Protein AF-A0A349B2M0-F1 (afdb_monomer_lite)

Foldseek 3Di:
DDPAQADEDEPVCVVCQVVCVVVNHHYHYDHPDCPDPVRVVVVVVSVCVVPDDD

Structure (mmCIF, N/CA/C/O backbone):
data_AF-A0A349B2M0-F1
#
_entry.id   AF-A0A349B2M0-F1
#
loop_
_atom_site.group_PDB
_atom_site.id
_atom_site.type_symbol
_atom_site.label_atom_id
_atom_site.label_alt_id
_atom_site.label_comp_id
_atom_site.label_asym_id
_atom_site.label_entity_id
_atom_site.label_seq_id
_atom_site.pdbx_PDB_ins_code
_atom_site.Cartn_x
_atom_site.Cartn_y
_atom_site.Cartn_z
_atom_site.occupancy
_atom_site.B_iso_or_equiv
_atom_site.auth_seq_id
_atom_site.auth_comp_id
_atom_site.auth_asym_id
_atom_site.auth_atom_id
_atom_site.pdbx_PDB_model_num
ATOM 1 N N . ARG A 1 1 ? -21.064 5.978 3.408 1.00 50.53 1 ARG A N 1
ATOM 2 C CA . ARG A 1 1 ? -20.748 4.643 2.851 1.00 50.53 1 ARG A CA 1
ATOM 3 C C . ARG A 1 1 ? -19.254 4.637 2.668 1.00 50.53 1 ARG A C 1
ATOM 5 O O . ARG A 1 1 ? -18.781 5.383 1.819 1.00 50.53 1 ARG A O 1
ATOM 12 N N . ASP A 1 2 ? -18.558 3.879 3.496 1.00 70.56 2 ASP A N 1
ATOM 13 C CA . ASP A 1 2 ? -17.105 3.955 3.608 1.00 70.56 2 ASP A CA 1
ATOM 14 C C . ASP A 1 2 ? -16.508 3.255 2.384 1.00 70.56 2 ASP A C 1
ATOM 16 O O . ASP A 1 2 ? -16.825 2.097 2.107 1.00 70.56 2 ASP A O 1
ATOM 20 N N . LEU A 1 3 ? -15.798 4.018 1.546 1.00 81.19 3 LEU A N 1
ATOM 21 C CA . LEU A 1 3 ? -15.409 3.584 0.199 1.00 81.19 3 LEU A CA 1
ATOM 22 C C . LEU A 1 3 ? -14.172 2.674 0.211 1.00 81.19 3 LEU A C 1
ATOM 24 O O . LEU A 1 3 ? -14.052 1.806 -0.650 1.00 81.19 3 LEU A O 1
ATOM 28 N N . ALA A 1 4 ? -13.267 2.881 1.169 1.00 89.31 4 ALA A N 1
ATOM 29 C CA . ALA A 1 4 ? -12.006 2.163 1.295 1.00 89.31 4 ALA A CA 1
ATOM 30 C C . ALA A 1 4 ? -11.650 1.960 2.774 1.00 89.31 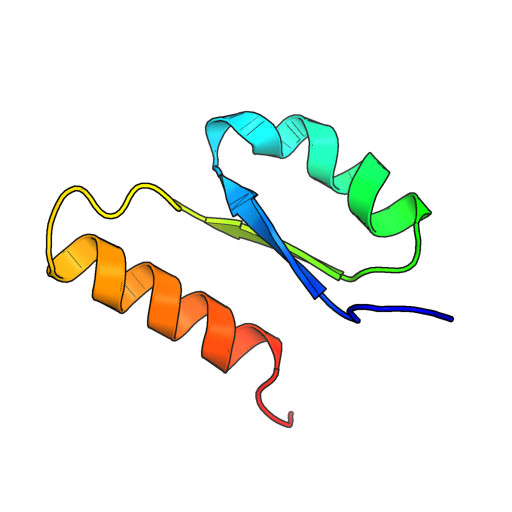4 ALA A C 1
ATOM 32 O O . ALA A 1 4 ? -11.922 2.825 3.598 1.00 89.31 4 ALA A O 1
ATOM 33 N N . ALA A 1 5 ? -11.023 0.824 3.092 1.00 93.56 5 ALA A N 1
ATOM 34 C CA . ALA A 1 5 ? -10.483 0.537 4.426 1.00 93.56 5 ALA A CA 1
ATOM 35 C C . ALA A 1 5 ? -9.014 0.977 4.581 1.00 93.56 5 ALA A C 1
ATOM 37 O O . ALA A 1 5 ? -8.495 1.064 5.692 1.00 93.56 5 ALA A O 1
ATOM 38 N N . THR 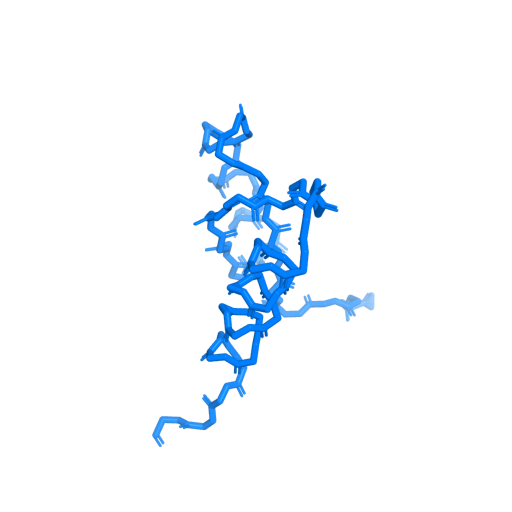A 1 6 ? -8.316 1.221 3.470 1.00 95.62 6 THR A N 1
ATOM 39 C CA . THR A 1 6 ? -6.889 1.556 3.441 1.00 95.62 6 THR A CA 1
ATOM 40 C C . THR A 1 6 ? -6.609 2.507 2.289 1.00 95.62 6 THR A C 1
ATOM 42 O O . THR A 1 6 ? -7.140 2.316 1.193 1.00 95.62 6 THR A O 1
ATOM 45 N N . LEU A 1 7 ? -5.756 3.499 2.529 1.00 96.75 7 LEU A N 1
ATOM 46 C CA . LEU A 1 7 ? -5.251 4.414 1.514 1.00 96.75 7 LEU A CA 1
ATOM 47 C C . LEU A 1 7 ? -3.720 4.345 1.472 1.00 96.75 7 LEU A C 1
ATOM 49 O O . LEU A 1 7 ? -3.053 4.444 2.502 1.00 96.75 7 LEU A O 1
ATOM 53 N N . VAL A 1 8 ? -3.176 4.174 0.268 1.00 97.75 8 VAL A N 1
ATOM 54 C CA . VAL A 1 8 ? -1.734 4.219 0.009 1.00 97.75 8 VAL A CA 1
AT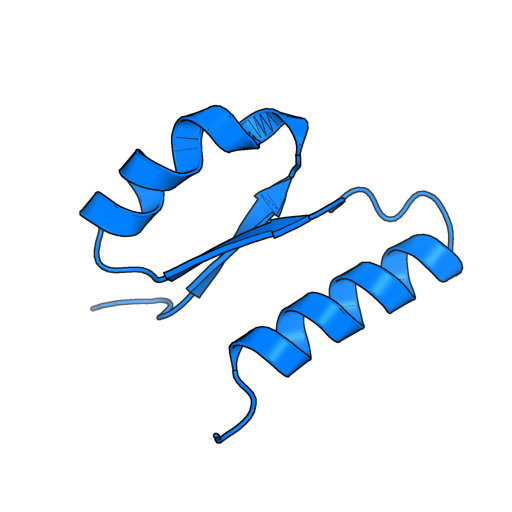OM 55 C C . VAL A 1 8 ? -1.375 5.615 -0.489 1.00 97.75 8 VAL A C 1
ATOM 57 O O . VAL A 1 8 ? -1.980 6.088 -1.451 1.00 97.75 8 VAL A O 1
ATOM 60 N N . ILE A 1 9 ? -0.413 6.268 0.158 1.00 98.06 9 ILE A N 1
ATOM 61 C CA . ILE A 1 9 ? 0.034 7.627 -0.170 1.00 98.06 9 ILE A CA 1
ATOM 62 C C . ILE A 1 9 ? 1.540 7.669 -0.420 1.00 98.06 9 ILE A C 1
ATOM 64 O O . ILE A 1 9 ? 2.279 6.788 0.031 1.00 98.06 9 ILE A O 1
ATOM 68 N N . ASP A 1 10 ? 1.980 8.702 -1.138 1.00 98.38 10 ASP A N 1
ATOM 69 C CA . ASP A 1 10 ? 3.390 8.906 -1.453 1.00 98.38 10 ASP A CA 1
ATOM 70 C C . ASP A 1 10 ? 4.211 9.315 -0.222 1.00 98.38 10 ASP A C 1
ATOM 72 O O . ASP A 1 10 ? 3.694 9.887 0.739 1.00 98.38 10 ASP A O 1
ATOM 76 N N . GLU A 1 11 ? 5.522 9.086 -0.275 1.00 98.25 11 GLU A N 1
ATOM 77 C CA . GLU A 1 11 ? 6.472 9.549 0.743 1.00 98.25 11 GLU A CA 1
ATOM 78 C C . GLU A 1 11 ? 6.439 11.076 0.901 1.00 98.25 11 GLU A C 1
ATOM 80 O O . GLU A 1 11 ? 6.589 11.585 2.013 1.00 98.25 11 GLU A O 1
ATOM 85 N N . ALA A 1 12 ? 6.178 11.810 -0.187 1.00 98.25 12 ALA A N 1
ATOM 86 C CA . ALA A 1 12 ? 5.999 13.261 -0.144 1.00 98.25 12 ALA A CA 1
ATOM 87 C C . ALA A 1 12 ? 4.798 13.700 0.721 1.00 98.25 12 ALA A C 1
ATOM 89 O O . ALA A 1 12 ? 4.809 14.801 1.272 1.00 98.25 12 ALA A O 1
ATOM 90 N N . ASP A 1 13 ? 3.791 12.835 0.880 1.00 98.31 13 ASP A N 1
ATOM 91 C CA . ASP A 1 13 ? 2.577 13.081 1.661 1.00 98.31 13 ASP A CA 1
ATOM 92 C C . ASP A 1 13 ? 2.635 12.468 3.070 1.00 98.31 13 ASP A C 1
ATOM 94 O O . ASP A 1 13 ? 1.650 12.533 3.803 1.00 98.31 13 ASP A O 1
ATOM 98 N N . ALA A 1 14 ? 3.771 11.903 3.500 1.00 98.25 14 ALA A N 1
ATOM 99 C CA . ALA A 1 14 ? 3.888 11.171 4.768 1.00 98.25 14 ALA A CA 1
ATOM 100 C C . ALA A 1 14 ? 3.367 11.950 5.994 1.00 98.25 14 ALA A C 1
ATOM 102 O O . ALA A 1 14 ? 2.790 11.365 6.910 1.00 98.25 14 ALA A O 1
ATOM 103 N N . ALA A 1 15 ? 3.517 13.279 5.998 1.00 98.38 15 ALA A N 1
ATOM 104 C CA . ALA A 1 15 ? 3.031 14.146 7.073 1.00 98.38 15 ALA A CA 1
ATOM 105 C C . ALA A 1 15 ? 1.494 14.174 7.208 1.00 98.38 15 ALA A C 1
ATOM 107 O O . ALA A 1 15 ? 0.984 14.569 8.253 1.00 98.38 15 ALA A O 1
ATOM 108 N N . ARG A 1 16 ? 0.765 13.742 6.175 1.00 98.12 16 ARG A N 1
ATOM 109 C CA . ARG A 1 16 ? -0.702 13.697 6.111 1.00 98.12 16 ARG A CA 1
ATOM 110 C C . ARG A 1 16 ? -1.277 12.335 6.4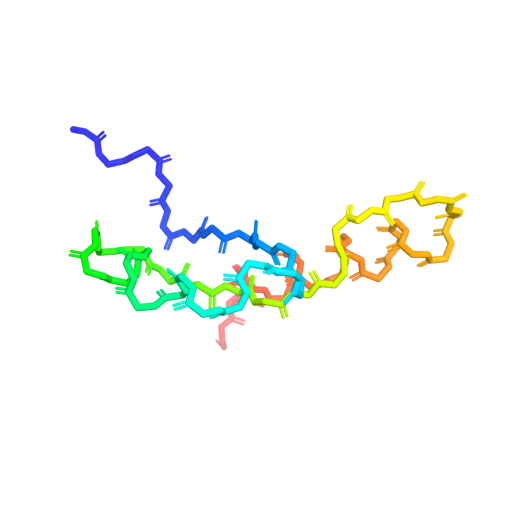99 1.00 98.12 16 ARG A C 1
ATOM 112 O O . ARG A 1 16 ? -2.493 12.191 6.551 1.00 98.12 16 ARG A O 1
ATOM 119 N N . ALA A 1 17 ? -0.440 11.340 6.807 1.00 98.25 17 ALA A N 1
ATOM 120 C CA . ALA A 1 17 ? -0.905 10.033 7.276 1.00 98.25 17 ALA A CA 1
ATOM 121 C C . ALA A 1 17 ? -1.886 10.118 8.471 1.00 98.25 17 ALA A C 1
ATOM 123 O O . ALA A 1 17 ? -2.909 9.433 8.427 1.00 98.25 17 ALA A O 1
ATOM 124 N N . PRO A 1 18 ? -1.687 11.006 9.472 1.00 98.19 18 PRO A N 1
ATOM 125 C CA . PRO A 1 18 ? -2.656 11.164 10.558 1.00 98.19 18 PRO A CA 1
ATOM 126 C C . PRO A 1 18 ? -4.032 11.666 10.096 1.00 98.19 18 PRO A C 1
ATOM 128 O O . PRO A 1 18 ? -5.037 11.339 10.721 1.00 98.19 18 PRO A O 1
ATOM 131 N N . GLU A 1 19 ? -4.102 12.448 9.011 1.00 98.00 19 GLU A N 1
ATOM 132 C CA . GLU A 1 19 ? -5.379 12.903 8.438 1.00 98.00 19 GLU A CA 1
ATOM 133 C C . GLU A 1 19 ? -6.158 11.714 7.861 1.00 98.00 19 GLU A C 1
ATOM 135 O O . GLU A 1 19 ? -7.353 11.586 8.095 1.00 98.00 19 GLU A O 1
ATOM 140 N N . VAL A 1 20 ? -5.474 10.803 7.163 1.00 96.44 20 VAL A N 1
ATOM 141 C CA . VAL A 1 20 ? -6.075 9.579 6.603 1.00 96.44 20 VAL A CA 1
ATOM 142 C C . VAL A 1 20 ? -6.618 8.673 7.709 1.00 96.44 20 VAL A C 1
ATOM 144 O O . VAL A 1 20 ? -7.727 8.148 7.599 1.00 96.44 20 VAL A O 1
ATOM 147 N N . GLU A 1 21 ? -5.853 8.512 8.788 1.00 96.38 21 GLU A N 1
ATOM 148 C CA . GLU A 1 21 ? -6.252 7.705 9.943 1.00 96.38 21 GLU A CA 1
ATOM 149 C C . GLU A 1 21 ? -7.430 8.318 10.707 1.00 96.38 21 GLU A C 1
ATOM 151 O O . GLU A 1 21 ? -8.308 7.588 11.172 1.00 96.38 21 GLU A O 1
ATOM 156 N N . ALA A 1 22 ? -7.504 9.650 10.789 1.00 96.50 22 ALA A N 1
ATOM 157 C CA . ALA A 1 22 ? -8.632 10.356 11.398 1.00 96.50 22 ALA A CA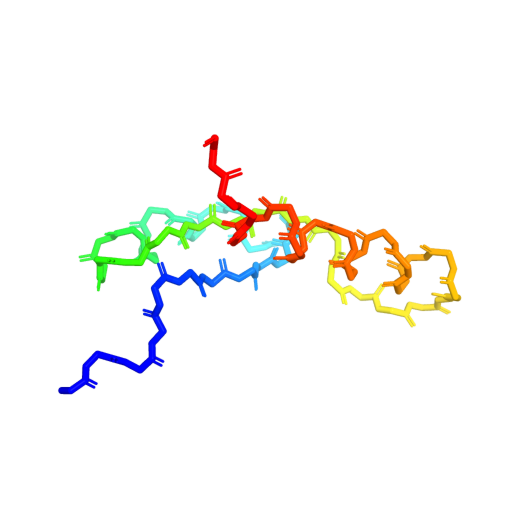 1
ATOM 158 C C . ALA A 1 22 ? -9.957 10.127 10.645 1.00 96.50 22 ALA A C 1
ATOM 160 O O . ALA A 1 22 ? -11.018 10.115 11.268 1.00 96.50 22 ALA A O 1
ATOM 161 N N . GLU A 1 23 ? -9.895 9.870 9.335 1.00 94.12 23 GLU A N 1
ATOM 162 C CA . GLU A 1 23 ? -11.044 9.475 8.507 1.00 94.12 23 GLU A CA 1
ATOM 163 C C . GLU A 1 23 ? -11.422 7.985 8.661 1.00 94.12 23 GLU A C 1
ATOM 165 O O . GLU A 1 23 ? -12.334 7.493 7.995 1.00 94.12 23 GLU A O 1
ATOM 170 N N . GLY A 1 24 ? -10.738 7.239 9.537 1.00 94.38 24 GLY A N 1
ATOM 171 C CA . GLY A 1 24 ? -11.034 5.835 9.834 1.00 94.38 24 GLY A CA 1
ATOM 172 C C . GLY A 1 24 ? -10.429 4.827 8.853 1.00 94.38 24 GLY A C 1
ATOM 173 O O . GLY A 1 24 ? -10.809 3.655 8.871 1.00 94.38 24 GLY A O 1
ATOM 174 N N . MET A 1 25 ? -9.491 5.255 8.005 1.00 94.69 25 MET A N 1
ATOM 175 C CA . MET A 1 25 ? -8.756 4.388 7.080 1.00 94.69 25 MET A CA 1
ATOM 176 C C . MET A 1 25 ? -7.374 4.040 7.635 1.00 94.69 25 MET A C 1
ATOM 178 O O . MET A 1 25 ? -6.718 4.869 8.254 1.00 94.69 25 MET A O 1
ATOM 182 N N . ALA A 1 26 ? -6.867 2.842 7.348 1.00 95.56 26 ALA A N 1
ATOM 183 C CA . ALA A 1 26 ? -5.440 2.581 7.526 1.00 95.56 26 ALA A CA 1
ATOM 184 C C . ALA A 1 26 ? -4.624 3.378 6.492 1.00 95.56 26 ALA A C 1
ATOM 186 O O . ALA A 1 26 ? -5.012 3.453 5.323 1.00 95.56 26 ALA A O 1
ATOM 187 N N . CYS A 1 27 ? -3.480 3.931 6.895 1.00 97.25 27 CYS A N 1
ATOM 188 C CA . CYS A 1 27 ? -2.585 4.648 5.992 1.00 97.25 27 CYS A CA 1
ATOM 189 C C . CYS A 1 27 ? -1.312 3.838 5.717 1.00 97.25 27 CYS A C 1
ATOM 191 O O . CYS A 1 27 ? -0.630 3.397 6.640 1.00 97.25 27 CYS A O 1
ATOM 193 N N . VAL A 1 28 ? -0.964 3.671 4.440 1.00 97.94 28 VAL A N 1
ATOM 194 C CA . VAL A 1 28 ? 0.302 3.063 4.006 1.00 97.94 28 VAL A CA 1
ATOM 195 C C . VAL A 1 28 ? 1.111 4.112 3.262 1.00 97.94 28 VAL A C 1
ATOM 197 O O . VAL A 1 28 ? 0.664 4.630 2.244 1.00 97.94 28 VAL A O 1
ATOM 200 N N . VAL A 1 29 ? 2.311 4.413 3.752 1.00 98.06 29 VAL A N 1
ATOM 201 C CA . VAL A 1 29 ? 3.228 5.361 3.105 1.00 98.06 29 VAL A CA 1
ATOM 202 C C . VAL A 1 29 ? 4.284 4.580 2.329 1.00 98.06 29 VAL A C 1
ATOM 204 O O . VAL A 1 29 ? 5.004 3.764 2.905 1.00 98.06 29 VAL A O 1
ATOM 207 N N . THR A 1 30 ? 4.373 4.802 1.019 1.00 97.69 30 THR A N 1
ATOM 208 C CA . THR A 1 30 ? 5.386 4.185 0.148 1.00 97.69 30 THR A CA 1
ATOM 209 C C . THR A 1 30 ? 5.566 5.009 -1.127 1.00 97.69 30 THR A C 1
ATOM 211 O O . THR A 1 30 ? 4.748 5.870 -1.422 1.00 97.69 30 THR A O 1
ATOM 214 N N . GLY A 1 31 ? 6.610 4.760 -1.918 1.00 97.69 31 GLY A N 1
ATOM 215 C CA . GLY A 1 31 ? 6.770 5.428 -3.211 1.00 97.69 31 GLY A CA 1
ATOM 216 C C . GLY A 1 31 ? 5.647 5.043 -4.178 1.00 97.69 31 GLY A C 1
ATOM 217 O O . GLY A 1 31 ? 5.541 3.881 -4.573 1.00 97.69 31 GLY A O 1
ATOM 218 N N . THR A 1 32 ? 4.831 6.015 -4.589 1.00 98.06 32 THR A N 1
ATOM 219 C CA . THR A 1 32 ? 3.668 5.770 -5.460 1.00 98.06 32 THR A CA 1
ATOM 220 C C . THR A 1 32 ? 3.915 6.106 -6.927 1.00 98.06 32 THR A C 1
ATOM 222 O O . THR A 1 32 ? 3.188 5.649 -7.812 1.00 98.06 32 THR A O 1
ATOM 225 N N . VAL A 1 33 ? 4.976 6.862 -7.217 1.00 98.00 33 VAL A N 1
ATOM 226 C CA . VAL A 1 33 ? 5.362 7.197 -8.590 1.00 98.00 33 VAL A CA 1
ATOM 227 C C . VAL A 1 33 ? 5.921 5.965 -9.307 1.00 98.00 33 VAL A C 1
ATOM 229 O O . VAL A 1 33 ? 7.020 5.481 -9.027 1.00 98.00 33 VAL A O 1
ATOM 232 N N . MET A 1 34 ? 5.178 5.489 -10.304 1.00 97.44 34 MET A N 1
ATOM 233 C CA . MET A 1 34 ? 5.531 4.341 -11.144 1.00 97.44 34 MET A CA 1
ATOM 234 C C . MET A 1 34 ? 6.481 4.728 -12.295 1.00 97.44 34 MET A C 1
ATOM 236 O O . MET A 1 34 ? 6.173 4.498 -13.462 1.00 97.44 34 MET A O 1
ATOM 240 N N . SER A 1 35 ? 7.630 5.348 -11.999 1.00 97.75 35 SER A N 1
ATOM 241 C CA . SER A 1 35 ? 8.573 5.801 -13.044 1.00 97.75 35 SER A CA 1
ATOM 242 C C . SER A 1 35 ? 9.227 4.658 -13.828 1.00 97.75 35 SER A C 1
ATOM 244 O O . SER A 1 35 ? 9.753 4.874 -14.917 1.00 97.75 35 SER A O 1
ATOM 246 N N . ASP A 1 36 ? 9.211 3.451 -13.268 1.00 98.19 36 ASP A N 1
ATOM 247 C CA . ASP A 1 36 ? 9.713 2.229 -13.879 1.00 98.19 36 ASP A CA 1
ATOM 248 C C . ASP A 1 36 ? 8.960 1.002 -13.334 1.00 98.19 36 ASP A C 1
ATOM 250 O O . ASP A 1 36 ? 8.212 1.073 -12.352 1.00 98.19 36 ASP A O 1
ATOM 254 N N . ALA A 1 37 ? 9.158 -0.144 -13.989 1.00 98.38 37 ALA A N 1
ATOM 255 C CA . ALA A 1 37 ? 8.477 -1.388 -13.642 1.00 98.38 37 ALA A CA 1
ATOM 256 C C . ALA A 1 37 ? 8.857 -1.924 -12.251 1.00 98.38 37 ALA A C 1
ATOM 258 O O . ALA A 1 37 ? 8.039 -2.585 -11.613 1.00 98.38 37 ALA A O 1
ATOM 259 N N . VAL A 1 38 ? 10.070 -1.638 -11.764 1.00 98.06 38 VAL A N 1
ATOM 260 C CA . VAL A 1 38 ? 10.520 -2.087 -10.439 1.00 98.06 38 VAL A CA 1
ATOM 261 C C . VAL A 1 38 ? 9.748 -1.336 -9.359 1.00 98.06 38 VAL A C 1
ATOM 263 O O . VAL A 1 38 ? 9.213 -1.957 -8.444 1.00 98.06 38 VAL A O 1
ATOM 266 N N . ARG A 1 39 ? 9.604 -0.015 -9.495 1.00 97.69 39 ARG A N 1
ATOM 267 C CA . ARG A 1 39 ? 8.798 0.803 -8.578 1.00 97.69 39 ARG A CA 1
ATOM 268 C C . ARG A 1 39 ? 7.324 0.429 -8.611 1.00 97.69 39 ARG A C 1
ATOM 270 O O . ARG A 1 39 ? 6.718 0.290 -7.553 1.00 97.69 39 ARG A O 1
ATOM 277 N N . ALA A 1 40 ? 6.765 0.195 -9.799 1.00 98.50 40 ALA A N 1
ATOM 278 C CA . ALA A 1 40 ? 5.385 -0.267 -9.931 1.00 98.50 40 ALA A CA 1
ATOM 279 C C . ALA A 1 40 ? 5.157 -1.612 -9.218 1.00 98.50 40 ALA A C 1
ATOM 281 O O . ALA A 1 40 ? 4.164 -1.773 -8.509 1.00 98.50 40 ALA A O 1
ATOM 282 N N . ALA A 1 41 ? 6.092 -2.560 -9.352 1.00 98.50 41 ALA A N 1
ATOM 283 C CA . ALA A 1 41 ? 6.021 -3.847 -8.666 1.00 98.50 41 ALA A CA 1
ATOM 284 C C . ALA A 1 41 ? 6.114 -3.701 -7.138 1.00 98.50 41 ALA A C 1
ATOM 286 O O . ALA A 1 41 ? 5.353 -4.348 -6.418 1.00 98.50 41 ALA A O 1
ATOM 287 N N . SER A 1 42 ? 6.993 -2.827 -6.640 1.00 97.94 42 SER A N 1
ATOM 288 C CA . SER A 1 42 ? 7.101 -2.529 -5.206 1.00 97.94 42 SER A CA 1
ATOM 289 C C . SER A 1 42 ? 5.814 -1.921 -4.643 1.00 97.94 42 SER A C 1
ATOM 291 O O . SER A 1 42 ? 5.325 -2.389 -3.615 1.00 97.94 42 SER A O 1
ATOM 293 N N . LEU A 1 43 ? 5.215 -0.944 -5.336 1.00 98.44 43 LEU A N 1
ATOM 294 C CA . LEU A 1 43 ? 3.928 -0.361 -4.941 1.00 98.44 43 LEU A CA 1
ATOM 295 C C . LEU A 1 43 ? 2.808 -1.415 -4.942 1.00 98.44 43 LEU A C 1
ATOM 297 O O . LEU A 1 43 ? 2.022 -1.493 -3.995 1.00 98.44 43 LEU A O 1
ATOM 301 N N . ALA A 1 44 ? 2.738 -2.253 -5.982 1.00 98.25 44 ALA A N 1
ATOM 302 C CA . ALA A 1 44 ? 1.750 -3.327 -6.061 1.00 98.25 44 ALA A CA 1
ATOM 303 C C . ALA A 1 44 ? 1.900 -4.307 -4.889 1.00 98.25 44 ALA A C 1
ATOM 305 O O . ALA A 1 44 ? 0.907 -4.695 -4.274 1.00 98.25 44 ALA A O 1
ATOM 306 N N . ARG A 1 45 ? 3.142 -4.659 -4.533 1.00 98.19 45 ARG A N 1
ATOM 307 C CA . ARG A 1 45 ? 3.428 -5.526 -3.390 1.00 98.19 45 ARG A CA 1
ATOM 308 C C . ARG A 1 45 ? 2.972 -4.900 -2.073 1.00 98.19 45 ARG A C 1
ATOM 310 O O . ARG A 1 45 ? 2.241 -5.555 -1.340 1.00 98.19 45 ARG A O 1
ATOM 317 N N . ALA A 1 46 ? 3.333 -3.643 -1.815 1.00 97.44 46 ALA A N 1
ATOM 318 C CA . ALA A 1 46 ? 2.915 -2.922 -0.611 1.00 97.44 46 ALA A CA 1
ATOM 319 C C . ALA A 1 46 ? 1.382 -2.847 -0.486 1.00 97.44 46 ALA A C 1
ATOM 321 O O . ALA A 1 46 ? 0.834 -3.044 0.595 1.00 97.44 46 ALA A O 1
ATOM 322 N N . THR A 1 47 ? 0.687 -2.631 -1.606 1.00 96.75 47 THR A N 1
ATOM 323 C CA . THR A 1 47 ? -0.783 -2.589 -1.651 1.00 96.75 47 THR A CA 1
ATOM 324 C C . THR A 1 47 ? -1.408 -3.945 -1.316 1.00 96.75 47 THR A C 1
ATOM 326 O O . THR A 1 47 ? -2.363 -4.010 -0.547 1.00 96.75 47 THR A O 1
ATOM 329 N N . LEU A 1 48 ? -0.875 -5.037 -1.875 1.00 97.31 48 LEU A N 1
ATOM 330 C CA . LEU A 1 48 ? -1.371 -6.390 -1.605 1.00 97.31 48 LEU A CA 1
ATOM 331 C C . LEU A 1 48 ? -1.091 -6.821 -0.162 1.00 97.31 48 LEU A C 1
ATOM 333 O O . LEU A 1 48 ? -1.978 -7.364 0.491 1.00 97.31 48 LEU A O 1
ATOM 337 N N . ASP A 1 49 ? 0.112 -6.544 0.344 1.00 96.50 49 ASP A N 1
ATOM 338 C CA . ASP A 1 49 ? 0.495 -6.868 1.720 1.00 96.50 49 ASP A CA 1
ATOM 339 C C . ASP A 1 49 ? -0.386 -6.116 2.738 1.00 96.50 49 ASP A C 1
ATOM 341 O O . ASP A 1 49 ? -0.704 -6.661 3.793 1.00 96.50 49 ASP A O 1
ATOM 345 N N . ALA A 1 50 ? -0.852 -4.904 2.411 1.00 94.81 50 ALA A N 1
ATOM 346 C CA . ALA A 1 50 ? -1.722 -4.109 3.281 1.00 94.81 50 ALA A CA 1
ATOM 347 C C . ALA A 1 50 ? -3.123 -4.711 3.500 1.00 94.81 50 ALA A C 1
ATOM 349 O O . ALA A 1 50 ? -3.770 -4.402 4.499 1.00 94.81 50 ALA A O 1
ATOM 350 N N . VAL A 1 51 ? -3.593 -5.566 2.58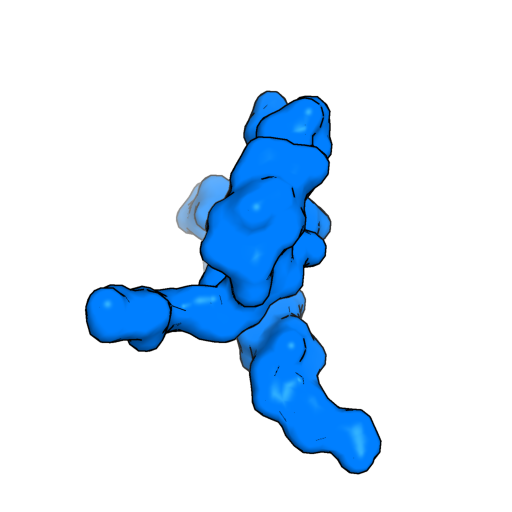6 1.00 93.94 51 VAL A N 1
ATOM 351 C CA . VAL A 1 51 ? -4.916 -6.218 2.663 1.00 93.94 51 VAL A CA 1
ATOM 352 C C . VAL A 1 51 ? -4.824 -7.736 2.818 1.00 93.94 51 VAL A C 1
ATOM 354 O O . VAL A 1 51 ? -5.850 -8.418 2.861 1.00 93.94 51 VAL A O 1
ATOM 357 N N . ALA A 1 52 ? -3.608 -8.282 2.883 1.00 91.19 52 ALA A N 1
ATOM 358 C CA . ALA A 1 52 ? -3.395 -9.704 3.075 1.00 91.19 52 ALA A CA 1
ATOM 359 C C . ALA A 1 52 ? -3.942 -10.141 4.451 1.00 91.19 52 ALA A C 1
ATOM 361 O O . ALA A 1 52 ? -3.732 -9.443 5.450 1.00 91.19 52 ALA A O 1
ATOM 362 N N . PRO A 1 53 ? -4.636 -11.291 4.537 1.00 78.81 53 PRO A N 1
ATOM 363 C CA . PRO A 1 53 ? -5.028 -11.866 5.818 1.00 78.81 53 PRO A CA 1
ATOM 364 C C . PRO A 1 53 ? -3.793 -12.083 6.699 1.00 78.81 53 PRO A C 1
ATOM 366 O O . PRO A 1 53 ? -2.760 -12.541 6.206 1.00 78.81 53 PRO A O 1
ATOM 369 N N . ARG A 1 54 ? -3.910 -11.753 7.988 1.00 60.38 54 ARG A N 1
ATOM 370 C CA . ARG A 1 54 ? -2.882 -12.057 8.990 1.00 60.38 54 ARG A CA 1
ATOM 371 C C . ARG A 1 54 ? -2.866 -13.535 9.355 1.00 60.38 54 ARG A C 1
ATOM 373 O O . ARG A 1 54 ? -3.969 -14.118 9.449 1.00 60.38 54 ARG A O 1
#

Sequence (54 aa):
RDLAATLVIDEADAARAPEVEAEGMACVVTGTVMSDAVRAASLARATLDAVAPR

Secondary structure (DSSP, 8-state):
----SEEEE-GGGGGGHHHHHHTT-EEEE-----SSHHHHHHHHHHHHHHHS--

pLDDT: mean 94.31, std 9.2, range [50.53, 98.5]

Radius of gyration: 11.74 Å; chains: 1; bounding box: 31×26×25 Å